Protein AF-A0A1V1PPS4-F1 (afdb_monomer_lite)

Secondary structure (DSSP, 8-state):
--TTEEEEEEEEE-TTS-EEEEEEEEEEEETTEEEEE-TTBSS-EEEEEETTEEEEEEEEEEEPTTSSEEEEEEEEEEEEEETTEEEEEEEEEETTEEEEEEEEEE--

Sequence (108 aa):
MEGDVFVLVEDFEYDDGERDRKTWRLRRVSEGRYSGTREDVVGEAVAFQDGPALRLEYDVRLPGEDGRPGRKVRFRDVLVRTGDGILNRANVGLFGLRVARVELTISP

Radius of gyration: 14.48 Å; chains: 1; bounding box: 39×33×42 Å

Foldseek 3Di:
DPPQWDKDWDWDADPVRDIDIKIWIWGDPDVQWTWIDIPFFDDIWIWGDDDQWIWIKTWGFDQDPVRPRHFIKIWIWIWHQDPFAIWIKIFIDGPNHTDDIDIDGDGD

Structure (mmCIF, N/CA/C/O backbone):
data_AF-A0A1V1PPS4-F1
#
_entry.id   AF-A0A1V1PPS4-F1
#
loop_
_atom_site.group_PDB
_atom_site.id
_atom_site.type_symbol
_atom_site.label_atom_id
_atom_site.label_alt_id
_atom_site.label_comp_id
_atom_site.label_asym_id
_atom_site.label_entity_id
_atom_site.label_seq_id
_atom_site.pdbx_PDB_ins_code
_atom_site.Cartn_x
_atom_site.Cartn_y
_atom_site.Cartn_z
_atom_site.occupancy
_atom_site.B_iso_or_equiv
_atom_site.auth_seq_id
_atom_site.auth_comp_id
_atom_site.auth_asym_id
_atom_site.auth_atom_id
_atom_site.pdbx_PDB_model_num
ATOM 1 N N . MET A 1 1 ? -12.428 19.425 7.166 1.00 42.69 1 MET A N 1
ATOM 2 C CA . MET A 1 1 ? -12.926 18.113 6.712 1.00 42.69 1 MET A CA 1
ATOM 3 C C . MET A 1 1 ? -13.943 18.388 5.621 1.00 42.69 1 MET A C 1
ATOM 5 O O . MET A 1 1 ? -15.037 18.828 5.944 1.00 42.69 1 MET A O 1
ATOM 9 N N . GLU A 1 2 ? -13.575 18.241 4.349 1.00 44.28 2 GLU A N 1
ATOM 10 C CA . GLU A 1 2 ? -14.593 18.080 3.303 1.00 44.28 2 GLU A CA 1
ATOM 11 C C . GLU A 1 2 ? -15.142 16.654 3.439 1.00 44.28 2 GLU A C 1
ATOM 13 O O . GLU A 1 2 ? -14.369 15.712 3.610 1.00 44.28 2 GLU A O 1
ATOM 18 N N . GLY A 1 3 ? -16.469 16.531 3.521 1.00 51.53 3 GLY A N 1
ATOM 19 C CA . GLY A 1 3 ? -17.188 15.357 4.022 1.00 51.53 3 GLY A CA 1
ATOM 20 C C . GLY A 1 3 ? -16.719 14.010 3.462 1.00 51.53 3 GLY A C 1
ATOM 21 O O . GLY A 1 3 ? -16.405 13.882 2.285 1.00 51.53 3 GLY A O 1
ATOM 22 N N . ASP A 1 4 ? -16.681 13.005 4.338 1.00 71.75 4 ASP A N 1
ATOM 23 C CA . ASP A 1 4 ? -16.448 11.579 4.057 1.00 71.75 4 ASP A CA 1
ATOM 24 C C . ASP A 1 4 ? -15.155 11.177 3.326 1.00 71.75 4 ASP A C 1
ATOM 26 O O . ASP A 1 4 ? -14.968 9.986 3.054 1.00 71.75 4 ASP A O 1
ATOM 30 N N . VAL A 1 5 ? -14.244 12.119 3.052 1.00 72.88 5 VAL A N 1
ATOM 31 C CA . VAL A 1 5 ? -12.949 11.857 2.412 1.00 72.88 5 VAL A CA 1
ATOM 32 C C . VAL A 1 5 ? -11.818 11.911 3.441 1.00 72.88 5 VAL A C 1
ATOM 34 O O . VAL A 1 5 ? -11.519 12.949 4.029 1.00 72.88 5 VAL A O 1
ATOM 37 N N . PHE A 1 6 ? -11.162 10.772 3.641 1.00 79.00 6 PHE A N 1
ATOM 38 C CA . PHE A 1 6 ? -9.916 10.635 4.383 1.00 79.00 6 PHE A CA 1
ATOM 39 C C . PHE A 1 6 ? -8.731 10.818 3.432 1.00 79.00 6 PHE A C 1
ATOM 41 O O . PHE A 1 6 ? -8.664 10.168 2.389 1.00 79.00 6 PHE A O 1
ATOM 48 N N . VAL A 1 7 ? -7.796 11.695 3.793 1.00 79.94 7 VAL A N 1
ATOM 49 C CA . VAL A 1 7 ? -6.578 11.942 3.015 1.00 79.94 7 VAL A CA 1
ATOM 50 C C . VAL A 1 7 ? -5.387 11.375 3.775 1.00 79.94 7 VAL A C 1
ATOM 52 O O . VAL A 1 7 ? -5.180 11.730 4.933 1.00 79.94 7 VAL A O 1
ATOM 55 N N . LEU A 1 8 ? -4.614 10.511 3.119 1.00 81.50 8 LEU A N 1
ATOM 56 C CA . LEU A 1 8 ? -3.350 9.982 3.627 1.00 81.50 8 LEU A CA 1
ATOM 57 C C . LEU A 1 8 ? -2.239 10.383 2.661 1.00 81.50 8 LEU A C 1
ATOM 59 O O . LEU A 1 8 ? -2.300 10.069 1.475 1.00 81.50 8 LEU A O 1
ATOM 63 N N . VAL A 1 9 ? -1.246 11.093 3.184 1.00 80.31 9 VAL A N 1
ATOM 64 C CA . VAL A 1 9 ? -0.037 11.459 2.449 1.00 80.31 9 VAL A CA 1
ATOM 65 C C . VAL A 1 9 ? 1.058 10.492 2.870 1.00 80.31 9 VAL A C 1
ATOM 67 O O . VAL A 1 9 ? 1.309 10.328 4.061 1.00 80.31 9 VAL A O 1
ATOM 70 N N . GLU A 1 10 ? 1.669 9.840 1.891 1.00 78.12 10 GLU A N 1
ATOM 71 C CA . GLU A 1 10 ? 2.771 8.904 2.071 1.00 78.12 10 GLU A CA 1
ATOM 72 C C . GLU A 1 10 ? 4.017 9.514 1.427 1.00 78.12 10 GLU A C 1
ATOM 74 O O . GLU A 1 10 ? 4.049 9.729 0.214 1.00 78.12 10 GLU A O 1
ATOM 79 N N . ASP A 1 11 ? 5.020 9.819 2.247 1.00 77.12 11 ASP A N 1
ATOM 80 C CA . ASP A 1 11 ? 6.351 10.225 1.803 1.00 77.12 11 ASP A CA 1
ATOM 81 C C . ASP A 1 11 ? 7.245 8.977 1.742 1.00 77.12 11 ASP A C 1
ATOM 83 O O . ASP A 1 11 ? 7.494 8.328 2.757 1.00 77.12 11 ASP A O 1
ATOM 87 N N . PHE A 1 12 ? 7.697 8.627 0.541 1.00 74.50 12 PHE A N 1
ATOM 88 C CA . PHE A 1 12 ? 8.587 7.505 0.269 1.00 74.50 12 PHE A CA 1
ATOM 89 C C . PHE A 1 12 ? 10.019 8.010 0.115 1.00 74.50 12 PHE A C 1
ATOM 91 O O . PHE A 1 12 ? 10.272 8.961 -0.624 1.00 74.50 12 PHE A O 1
ATOM 98 N N . GLU A 1 13 ? 10.951 7.332 0.776 1.00 73.75 13 GLU A N 1
ATOM 99 C CA . GLU A 1 13 ? 12.386 7.447 0.534 1.00 73.75 13 GLU A CA 1
ATOM 100 C C . GLU A 1 13 ? 12.895 6.053 0.158 1.00 73.75 13 GLU A C 1
ATOM 102 O O . GLU A 1 13 ? 12.672 5.089 0.894 1.00 73.75 13 GLU A O 1
ATOM 107 N N . TYR A 1 14 ? 13.498 5.940 -1.021 1.00 68.81 14 TYR A N 1
ATOM 108 C CA . TYR A 1 14 ? 14.044 4.692 -1.548 1.00 68.81 14 TYR A CA 1
ATOM 109 C C . TYR A 1 14 ? 15.543 4.584 -1.230 1.00 68.81 14 TYR A C 1
ATOM 111 O O . TYR A 1 14 ? 16.218 5.588 -0.992 1.00 68.81 14 TYR A O 1
ATOM 119 N N . ASP A 1 15 ? 16.085 3.363 -1.253 1.00 63.16 15 ASP A N 1
ATOM 120 C CA . ASP A 1 15 ? 17.495 3.092 -0.918 1.00 63.16 15 ASP A CA 1
ATOM 121 C C . ASP A 1 15 ? 18.502 3.786 -1.860 1.00 63.16 15 ASP A C 1
ATOM 123 O O . ASP A 1 15 ? 19.670 3.960 -1.512 1.00 63.16 15 ASP A O 1
ATOM 127 N N . ASP A 1 16 ? 18.069 4.187 -3.057 1.00 70.81 16 ASP A N 1
ATOM 128 C CA . ASP A 1 16 ? 18.856 4.939 -4.041 1.00 70.81 16 ASP A CA 1
ATOM 129 C C . ASP A 1 16 ? 18.762 6.469 -3.868 1.00 70.81 16 ASP A C 1
ATOM 131 O O . ASP A 1 16 ? 19.372 7.224 -4.629 1.00 70.81 16 ASP A O 1
ATOM 135 N N . GLY A 1 17 ? 18.040 6.934 -2.843 1.00 74.44 17 GLY A N 1
ATOM 136 C CA . GLY A 1 17 ? 17.818 8.346 -2.549 1.00 74.44 17 GLY A CA 1
ATOM 137 C C . GLY A 1 17 ? 16.684 8.983 -3.352 1.00 74.44 17 GLY A C 1
ATOM 138 O O . GLY A 1 17 ? 16.449 10.187 -3.196 1.00 74.44 17 GLY A O 1
ATOM 139 N N . GLU A 1 18 ? 15.969 8.220 -4.188 1.00 73.50 18 GLU A N 1
ATOM 140 C CA . GLU A 1 18 ? 14.732 8.696 -4.798 1.00 73.50 18 GLU A CA 1
ATOM 141 C C . GLU A 1 18 ? 13.708 9.014 -3.698 1.00 73.50 18 GLU A C 1
ATOM 143 O O . GLU A 1 18 ? 13.594 8.324 -2.681 1.00 73.50 18 GLU A O 1
ATOM 148 N N . ARG A 1 19 ? 12.962 10.103 -3.895 1.00 80.69 19 ARG A N 1
ATOM 149 C CA . ARG A 1 19 ? 11.869 10.503 -3.014 1.00 80.69 19 ARG A CA 1
ATOM 150 C C . ARG A 1 19 ? 10.602 10.629 -3.821 1.00 80.69 19 ARG A C 1
ATOM 152 O O . ARG A 1 19 ? 10.590 11.285 -4.860 1.00 80.69 19 ARG A O 1
ATOM 159 N N . ASP A 1 20 ? 9.534 10.057 -3.304 1.00 79.44 20 ASP A N 1
ATOM 160 C CA . ASP A 1 20 ? 8.227 10.093 -3.940 1.00 79.44 20 ASP A CA 1
ATOM 161 C C . ASP A 1 20 ? 7.176 10.457 -2.897 1.00 79.44 20 ASP A C 1
ATOM 163 O O . ASP A 1 20 ? 7.322 10.171 -1.712 1.00 79.44 20 ASP A O 1
ATOM 167 N N . ARG A 1 21 ? 6.117 11.131 -3.327 1.00 83.25 21 ARG A N 1
ATOM 168 C CA . ARG A 1 21 ? 5.002 11.499 -2.460 1.00 83.25 21 ARG A CA 1
ATOM 169 C C . ARG A 1 21 ? 3.728 11.020 -3.116 1.00 83.25 21 ARG A C 1
ATOM 171 O O . ARG A 1 21 ? 3.389 11.465 -4.212 1.00 83.25 21 ARG A O 1
ATOM 178 N N . LYS A 1 22 ? 2.997 10.150 -2.427 1.00 86.31 22 LYS A N 1
ATOM 179 C CA . LYS A 1 22 ? 1.690 9.676 -2.879 1.00 86.31 22 LYS A CA 1
ATOM 180 C C . LYS A 1 22 ? 0.589 10.194 -1.975 1.00 86.31 22 LYS A C 1
ATOM 182 O O . LYS A 1 22 ? 0.749 10.255 -0.759 1.00 86.31 22 LYS A O 1
ATOM 187 N N . THR A 1 23 ? -0.548 10.543 -2.570 1.00 87.62 23 THR A N 1
ATOM 188 C CA . THR A 1 23 ? -1.700 11.053 -1.826 1.00 87.62 23 THR A CA 1
ATOM 189 C C . THR A 1 23 ? -2.908 10.162 -2.048 1.00 87.62 23 THR A C 1
ATOM 191 O O . THR A 1 23 ? -3.608 10.254 -3.059 1.00 87.62 23 THR A O 1
ATOM 194 N N . TRP A 1 24 ? -3.215 9.342 -1.051 1.00 89.44 24 TRP A N 1
ATOM 195 C CA . TRP A 1 24 ? -4.482 8.635 -0.984 1.00 89.44 24 TRP A CA 1
ATOM 196 C C . TRP A 1 24 ? -5.617 9.593 -0.649 1.00 89.44 24 TRP A C 1
ATOM 198 O O . TRP A 1 24 ? -5.561 10.332 0.333 1.00 89.44 24 TRP A O 1
ATOM 208 N N . ARG A 1 25 ? -6.695 9.517 -1.427 1.00 90.31 25 ARG A N 1
ATOM 209 C CA . ARG A 1 25 ? -8.003 10.087 -1.081 1.00 90.31 25 ARG A CA 1
ATOM 210 C C . ARG A 1 25 ? -9.004 8.947 -0.985 1.00 90.31 25 ARG A C 1
ATOM 212 O O . ARG A 1 25 ? -9.364 8.377 -2.008 1.00 90.31 25 ARG A O 1
ATOM 219 N N . LEU A 1 26 ? -9.414 8.595 0.230 1.00 89.62 26 LEU A N 1
ATOM 220 C CA . LEU A 1 26 ? -10.348 7.509 0.522 1.00 89.62 26 LEU A CA 1
ATOM 221 C C . LEU A 1 26 ? -11.717 8.081 0.888 1.00 89.62 26 LEU A C 1
ATOM 223 O O . LEU A 1 26 ? -11.869 8.718 1.924 1.00 89.62 26 LEU A O 1
ATOM 227 N N . ARG A 1 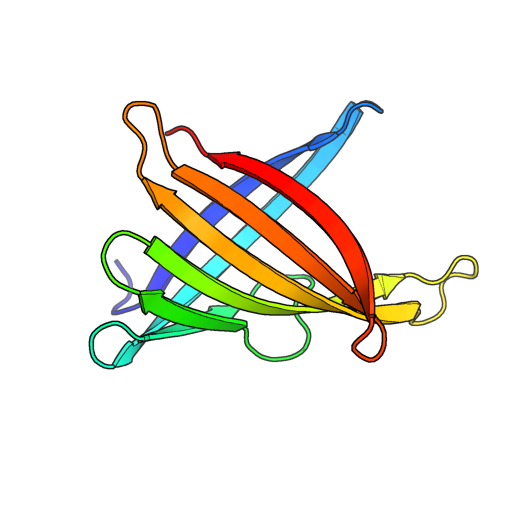27 ? -12.733 7.820 0.073 1.00 91.69 27 ARG A N 1
ATOM 228 C CA . ARG A 1 27 ? -14.127 8.174 0.338 1.00 91.69 27 ARG A CA 1
ATOM 229 C C . ARG A 1 27 ? -14.861 6.996 0.963 1.00 91.69 27 ARG A C 1
ATOM 231 O O . ARG A 1 27 ? -14.851 5.900 0.404 1.00 91.69 27 ARG A O 1
ATOM 238 N N . ARG A 1 28 ? -15.554 7.207 2.082 1.00 90.44 28 ARG A N 1
ATOM 239 C CA . ARG A 1 28 ? -16.444 6.182 2.653 1.00 90.44 28 ARG A CA 1
ATOM 240 C C . ARG A 1 28 ? -17.594 5.886 1.681 1.00 90.44 28 ARG A C 1
ATOM 242 O O . ARG A 1 28 ? -18.284 6.799 1.241 1.00 90.44 28 ARG A O 1
ATOM 249 N N . VAL A 1 29 ? -17.806 4.609 1.358 1.00 91.75 29 VAL A N 1
ATOM 250 C CA . VAL A 1 29 ? -18.936 4.158 0.515 1.00 91.75 29 VAL A CA 1
ATOM 251 C C . VAL A 1 29 ? -20.016 3.445 1.326 1.00 91.75 29 VAL A C 1
ATOM 253 O O . VAL A 1 29 ? -21.188 3.508 0.975 1.00 91.75 29 VAL A O 1
ATOM 256 N N . SER A 1 30 ? -19.637 2.796 2.428 1.00 91.50 30 SER A N 1
ATOM 257 C CA . SER A 1 30 ? -20.550 2.230 3.424 1.00 91.50 30 SER A CA 1
ATOM 258 C C . SER A 1 30 ? -19.814 2.029 4.752 1.00 91.50 30 SER A C 1
ATOM 260 O O . SER A 1 30 ? -18.623 2.339 4.872 1.00 91.50 30 SER A O 1
ATOM 262 N N . GLU A 1 31 ? -20.492 1.486 5.764 1.00 89.31 31 GLU A N 1
ATOM 263 C CA . GLU A 1 31 ? -19.824 1.065 6.997 1.00 89.31 31 GLU A CA 1
ATOM 264 C C . GLU A 1 31 ? -18.667 0.106 6.672 1.00 89.31 31 GLU A C 1
ATOM 266 O O . GLU A 1 31 ? -18.818 -0.823 5.874 1.00 89.31 31 GLU A O 1
ATOM 271 N N . GLY A 1 32 ? -17.481 0.411 7.204 1.00 87.88 32 GLY A N 1
ATOM 272 C CA . GLY A 1 32 ? -16.266 -0.370 6.982 1.00 87.88 32 GLY A CA 1
ATOM 273 C C . GLY A 1 32 ? -15.747 -0.438 5.539 1.00 87.88 32 GLY A C 1
ATOM 274 O O . GLY A 1 32 ? -14.787 -1.167 5.323 1.00 87.88 32 GLY A O 1
ATOM 275 N N . ARG A 1 33 ? -16.316 0.277 4.554 1.00 92.81 33 ARG A N 1
ATOM 276 C CA . ARG A 1 33 ? -15.866 0.242 3.147 1.00 92.81 33 ARG A CA 1
ATOM 277 C C . ARG A 1 33 ? -15.578 1.626 2.590 1.00 92.81 33 ARG A C 1
ATOM 279 O O . ARG A 1 33 ? -16.327 2.578 2.825 1.00 92.81 33 ARG A O 1
ATOM 286 N N . TYR A 1 34 ? -14.535 1.705 1.775 1.00 92.69 34 TYR A N 1
ATOM 287 C CA . TYR A 1 34 ? -14.050 2.938 1.175 1.00 92.69 34 TYR A CA 1
ATOM 288 C C . TYR A 1 34 ? -13.665 2.700 -0.289 1.00 92.69 34 TYR A C 1
ATOM 290 O O . TYR A 1 34 ? -13.210 1.616 -0.650 1.00 92.69 34 TYR A O 1
ATOM 298 N N . SER A 1 35 ? -13.846 3.722 -1.117 1.00 94.31 35 SER A N 1
ATOM 299 C CA . SER A 1 35 ? -13.251 3.818 -2.451 1.00 94.31 35 SER A CA 1
ATOM 300 C C . SER A 1 35 ? -12.091 4.808 -2.390 1.00 94.31 35 SER A C 1
ATOM 302 O O . SER A 1 35 ? -12.188 5.814 -1.689 1.00 94.31 35 SER A O 1
ATOM 304 N N . GLY A 1 36 ? -10.985 4.510 -3.063 1.00 92.38 36 GLY A N 1
ATOM 305 C CA . GLY A 1 36 ? -9.753 5.281 -2.986 1.00 92.38 36 GLY A CA 1
ATOM 306 C C . GLY A 1 36 ? -9.211 5.711 -4.339 1.00 92.38 36 GLY A C 1
ATOM 307 O O . GLY A 1 36 ? -9.271 4.959 -5.304 1.00 92.38 36 GLY A O 1
ATOM 308 N N . THR A 1 37 ? -8.595 6.884 -4.396 1.00 92.69 37 THR A N 1
ATOM 309 C CA . THR A 1 37 ? -7.801 7.320 -5.553 1.00 92.69 37 THR A CA 1
ATOM 310 C C . THR A 1 37 ? -6.391 7.692 -5.120 1.00 92.69 37 THR A C 1
ATOM 312 O O . THR A 1 37 ? -6.219 8.262 -4.038 1.00 92.69 37 THR A O 1
ATOM 315 N N . ARG A 1 38 ? -5.418 7.420 -5.991 1.00 91.81 38 ARG A N 1
ATOM 316 C CA . ARG A 1 38 ? -4.009 7.820 -5.891 1.00 91.81 38 ARG A CA 1
ATOM 317 C C . ARG A 1 38 ? -3.474 8.057 -7.303 1.00 91.81 38 ARG A C 1
ATOM 319 O O . ARG A 1 38 ? -4.074 7.588 -8.268 1.00 91.81 38 ARG A O 1
ATOM 326 N N . GLU A 1 39 ? -2.381 8.792 -7.429 1.00 87.06 39 GLU A N 1
ATOM 327 C CA . GLU A 1 39 ? -1.848 9.310 -8.695 1.00 87.06 39 GLU A CA 1
ATOM 328 C C . GLU A 1 39 ? -1.511 8.219 -9.730 1.00 87.06 39 GLU A C 1
ATOM 330 O O . GLU A 1 39 ? -1.583 8.452 -10.934 1.00 87.06 39 GLU A O 1
ATOM 335 N N . ASP A 1 40 ? -1.159 7.024 -9.265 1.00 86.88 40 ASP A N 1
ATOM 336 C CA . ASP A 1 40 ? -0.698 5.876 -10.051 1.00 86.88 40 ASP A CA 1
ATOM 337 C C . ASP A 1 40 ? -1.729 4.731 -10.137 1.00 86.88 40 ASP A C 1
ATOM 339 O O . ASP A 1 40 ? -1.486 3.709 -10.793 1.00 86.88 40 ASP A O 1
ATOM 343 N N . VAL A 1 41 ? -2.891 4.894 -9.495 1.00 91.56 41 VAL A N 1
ATOM 344 C CA . VAL A 1 41 ? -3.956 3.887 -9.461 1.00 91.56 41 VAL A CA 1
ATOM 345 C C . VAL A 1 41 ? -4.774 3.934 -10.748 1.00 91.56 41 VAL A C 1
ATOM 347 O O . VAL A 1 41 ? -5.279 4.969 -11.180 1.00 91.56 41 VAL A O 1
ATOM 350 N N . VAL A 1 42 ? -4.955 2.768 -11.360 1.00 91.75 42 VAL A N 1
ATOM 351 C CA . VAL A 1 42 ? -5.834 2.573 -12.509 1.00 91.75 42 VAL A CA 1
ATOM 352 C C . VAL A 1 42 ? -7.262 2.360 -12.009 1.00 91.75 42 VAL A C 1
ATOM 354 O O . VAL A 1 42 ? -7.617 1.264 -11.578 1.00 91.75 42 VAL A O 1
ATOM 357 N N . GLY A 1 43 ? -8.095 3.395 -12.125 1.00 93.06 43 GLY A N 1
ATOM 358 C CA . GLY A 1 43 ? -9.482 3.370 -11.659 1.00 93.06 43 GLY A CA 1
ATOM 359 C C . GLY A 1 43 ? -9.581 3.767 -10.188 1.00 93.06 43 GLY A C 1
ATOM 360 O O . GLY A 1 43 ? -9.024 4.786 -9.793 1.00 93.06 43 GLY A O 1
ATOM 361 N N . GLU A 1 44 ? -10.288 2.969 -9.392 1.00 94.25 44 GLU A N 1
ATOM 362 C CA . GLU A 1 44 ? -10.443 3.191 -7.953 1.00 94.25 44 GLU A CA 1
ATOM 363 C C . GLU A 1 44 ? -9.889 2.002 -7.164 1.00 94.25 44 GLU A C 1
ATOM 365 O O . GLU A 1 44 ? -10.071 0.839 -7.534 1.00 94.25 44 GLU A O 1
ATOM 370 N N . ALA A 1 45 ? -9.232 2.303 -6.051 1.00 95.56 45 ALA A N 1
ATOM 371 C CA . ALA A 1 45 ? -8.904 1.336 -5.026 1.00 95.56 45 ALA A CA 1
ATOM 372 C C . ALA A 1 45 ? -10.149 0.991 -4.210 1.00 95.56 45 ALA A C 1
ATOM 374 O O . ALA A 1 45 ? -11.000 1.842 -3.952 1.00 95.56 45 ALA A O 1
ATOM 375 N N . VAL A 1 46 ? -10.222 -0.244 -3.733 1.00 95.38 46 VAL A N 1
ATOM 376 C CA . VAL A 1 46 ? -11.252 -0.678 -2.791 1.00 95.38 46 VAL A CA 1
ATOM 377 C C . VAL A 1 46 ? -10.585 -0.931 -1.455 1.00 95.38 46 VAL A C 1
ATOM 379 O O . VAL A 1 46 ? -9.650 -1.726 -1.372 1.00 95.38 46 VAL A O 1
ATOM 382 N N . ALA A 1 47 ? -11.081 -0.282 -0.405 1.00 93.94 47 ALA A N 1
ATOM 383 C CA . ALA A 1 47 ? -10.654 -0.549 0.956 1.00 93.94 47 ALA A CA 1
ATOM 384 C C . ALA A 1 47 ? -11.807 -1.099 1.790 1.00 93.94 47 ALA A C 1
ATOM 386 O O . ALA A 1 47 ? -12.944 -0.629 1.689 1.00 93.94 47 ALA A O 1
ATOM 387 N N . PHE A 1 48 ? -11.523 -2.074 2.642 1.00 93.88 48 PHE A N 1
ATOM 388 C CA . PHE A 1 48 ? -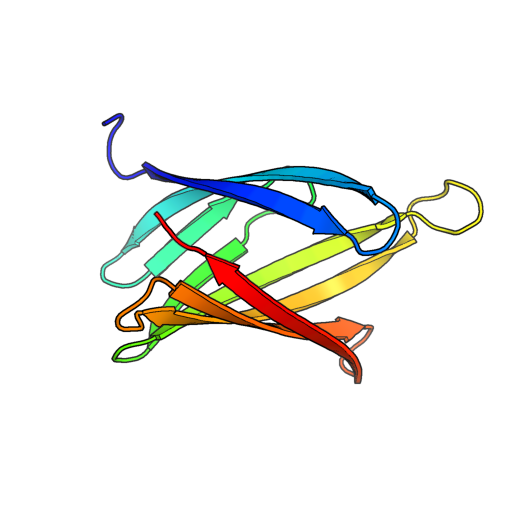12.513 -2.612 3.562 1.00 93.88 48 PHE A CA 1
ATOM 389 C C . PHE A 1 48 ? -11.888 -3.052 4.880 1.00 93.88 48 PHE A C 1
ATOM 391 O O . PHE A 1 48 ? -10.754 -3.528 4.934 1.00 93.88 48 PHE A O 1
ATOM 398 N N . GLN A 1 49 ? -12.637 -2.858 5.956 1.00 93.00 49 GLN A N 1
ATOM 399 C CA . GLN A 1 49 ? -12.231 -3.245 7.294 1.00 93.00 49 GLN A CA 1
ATOM 400 C C . GLN A 1 49 ? -12.372 -4.761 7.466 1.00 93.00 49 GLN A C 1
ATOM 402 O O . GLN A 1 49 ? -13.418 -5.335 7.167 1.00 93.00 49 GLN A O 1
ATOM 407 N N . ASP A 1 50 ? -11.309 -5.393 7.956 1.00 92.94 50 ASP A N 1
ATOM 408 C CA . ASP A 1 50 ? -11.227 -6.815 8.286 1.00 92.94 50 ASP A CA 1
ATOM 409 C C . ASP A 1 50 ? -10.694 -6.943 9.721 1.00 92.94 50 ASP A C 1
ATOM 411 O O . ASP A 1 50 ? -9.486 -6.999 9.971 1.00 92.94 50 ASP A O 1
ATOM 415 N N . GLY A 1 51 ? -11.613 -6.867 10.687 1.00 92.50 51 GLY A N 1
ATOM 416 C CA . GLY A 1 51 ? -11.287 -6.816 12.112 1.00 92.50 51 GLY A CA 1
ATOM 417 C C . GLY A 1 51 ? -10.386 -5.616 12.460 1.00 92.50 51 GLY A C 1
ATOM 418 O O . GLY A 1 51 ? -10.785 -4.471 12.218 1.00 92.50 51 GLY A O 1
ATOM 419 N N . PRO A 1 52 ? -9.189 -5.839 13.041 1.00 90.06 52 PRO A N 1
ATOM 420 C CA . PRO A 1 52 ? -8.249 -4.766 13.374 1.00 90.06 52 PRO A CA 1
ATOM 421 C C . PRO A 1 52 ? -7.455 -4.251 12.162 1.00 90.06 52 PRO A C 1
ATOM 423 O O . PRO A 1 52 ? -6.697 -3.291 12.300 1.00 90.06 52 PRO A O 1
ATOM 426 N N . ALA A 1 53 ? -7.585 -4.896 10.999 1.00 93.25 53 ALA A N 1
ATOM 427 C CA . ALA A 1 53 ? -6.867 -4.534 9.790 1.00 93.25 53 ALA A CA 1
ATOM 428 C C . ALA A 1 53 ? -7.759 -3.766 8.807 1.00 93.25 53 ALA A C 1
ATOM 430 O O . ALA A 1 53 ? -8.973 -3.968 8.735 1.00 93.25 53 ALA A O 1
ATOM 431 N N . LEU A 1 54 ? -7.134 -2.921 7.994 1.00 92.06 54 LEU A N 1
ATOM 432 C CA . LEU A 1 54 ? -7.729 -2.384 6.776 1.00 92.06 54 LEU A CA 1
ATOM 433 C C . LEU A 1 54 ? -7.089 -3.101 5.588 1.00 92.06 54 LEU A C 1
ATOM 435 O O . LEU A 1 54 ? -5.866 -3.109 5.450 1.00 92.06 54 LEU A O 1
ATOM 439 N N . ARG A 1 55 ? -7.909 -3.704 4.730 1.00 95.19 55 ARG A N 1
ATOM 440 C CA . ARG A 1 55 ? -7.453 -4.255 3.454 1.00 95.19 55 ARG A CA 1
ATOM 441 C C . ARG A 1 55 ? -7.638 -3.228 2.362 1.00 95.19 55 ARG A C 1
ATOM 443 O O . ARG A 1 55 ? -8.683 -2.584 2.322 1.00 95.19 55 ARG A O 1
ATOM 450 N N . LEU A 1 56 ? -6.650 -3.108 1.487 1.00 93.94 56 LEU A N 1
ATOM 451 C CA . LEU A 1 56 ? -6.674 -2.193 0.353 1.00 93.94 56 LEU A CA 1
ATOM 452 C C . LEU A 1 56 ? -6.276 -2.954 -0.914 1.00 93.94 56 LEU A C 1
ATOM 454 O O . LEU A 1 56 ? -5.243 -3.617 -0.946 1.00 93.94 56 LEU A O 1
ATOM 458 N N . GLU A 1 57 ? -7.105 -2.883 -1.950 1.00 95.56 57 GLU A N 1
ATOM 459 C CA . GLU A 1 57 ? -6.847 -3.509 -3.247 1.00 95.56 57 GLU A CA 1
ATOM 460 C C . GLU A 1 57 ? -6.904 -2.471 -4.361 1.00 95.56 57 GLU A C 1
ATOM 462 O O . GLU A 1 57 ? -7.866 -1.709 -4.460 1.00 95.56 57 GLU A O 1
ATOM 467 N N . TYR A 1 58 ? -5.879 -2.448 -5.208 1.00 95.31 58 TYR A N 1
ATOM 468 C CA . TYR A 1 58 ? -5.771 -1.499 -6.312 1.00 95.31 58 TYR A CA 1
ATOM 469 C C . TYR A 1 58 ? -4.880 -2.039 -7.424 1.00 95.31 58 TYR A C 1
ATOM 471 O O . TYR A 1 58 ? -4.037 -2.912 -7.209 1.00 95.31 58 TYR A O 1
ATOM 479 N N . ASP A 1 59 ? -5.078 -1.517 -8.629 1.00 94.44 59 ASP A N 1
ATOM 480 C CA . ASP A 1 59 ? -4.235 -1.820 -9.776 1.00 94.44 59 ASP A CA 1
ATOM 481 C C . ASP A 1 59 ? -3.338 -0.608 -10.079 1.00 94.44 59 ASP A C 1
ATOM 483 O O . ASP A 1 59 ? -3.833 0.510 -10.174 1.00 94.44 59 ASP A O 1
ATOM 487 N N . VAL A 1 60 ? -2.039 -0.829 -10.283 1.00 90.62 60 VAL A N 1
ATOM 488 C CA . VAL A 1 60 ? -1.071 0.189 -10.731 1.00 90.62 60 VAL A CA 1
ATOM 489 C C . VAL A 1 60 ? -0.573 -0.194 -12.116 1.00 90.62 60 VAL A C 1
ATOM 491 O O . VAL A 1 60 ? -0.357 -1.376 -12.403 1.00 90.62 60 VAL A O 1
ATOM 494 N N . ARG A 1 61 ? -0.383 0.788 -12.999 1.00 86.94 61 ARG A N 1
ATOM 495 C CA . ARG A 1 61 ? 0.308 0.561 -14.273 1.00 86.94 61 ARG A CA 1
ATOM 496 C C . ARG A 1 61 ? 1.760 0.992 -14.131 1.00 86.94 61 ARG A C 1
ATOM 498 O O . ARG A 1 61 ? 2.044 2.183 -14.095 1.00 86.94 61 ARG A O 1
ATOM 505 N N . LEU A 1 62 ? 2.661 0.016 -14.069 1.00 80.50 62 LEU A N 1
ATOM 506 C CA . LEU A 1 62 ? 4.093 0.299 -14.041 1.00 80.50 62 LEU A CA 1
ATOM 507 C C . LEU A 1 62 ? 4.543 0.811 -15.417 1.00 80.50 62 LEU A C 1
ATOM 509 O O . LEU A 1 62 ? 4.022 0.321 -16.426 1.00 80.50 62 LEU A O 1
ATOM 513 N N . PRO A 1 63 ? 5.477 1.770 -15.494 1.00 74.06 63 PRO A N 1
ATOM 514 C CA . PRO A 1 63 ? 6.089 2.160 -16.760 1.00 74.06 63 PRO A CA 1
ATOM 515 C C . PRO A 1 63 ? 6.877 0.982 -17.360 1.00 74.06 63 PRO A C 1
ATOM 517 O O . PRO A 1 63 ? 7.460 0.177 -16.634 1.00 74.06 63 PRO A O 1
ATOM 520 N N . GLY A 1 64 ? 6.844 0.834 -18.688 1.00 75.06 64 GLY A N 1
ATOM 521 C CA . GLY A 1 64 ? 7.714 -0.103 -19.405 1.00 75.06 64 GLY A CA 1
ATOM 522 C C . GLY A 1 64 ? 9.136 0.445 -19.551 1.00 75.06 64 GLY A C 1
ATOM 523 O O . GLY A 1 64 ? 9.338 1.657 -19.492 1.00 75.06 64 GLY A O 1
ATOM 524 N N . GLU A 1 65 ? 10.110 -0.439 -19.787 1.00 70.75 65 GLU A N 1
ATOM 525 C CA . GLU A 1 65 ? 11.536 -0.090 -19.968 1.00 70.75 65 GLU A CA 1
ATOM 526 C C . GLU A 1 65 ? 11.784 0.884 -21.138 1.00 70.75 65 GLU A C 1
ATOM 528 O O . GLU A 1 65 ? 12.789 1.585 -21.172 1.00 70.75 65 GLU A O 1
ATOM 533 N N . ASP A 1 66 ? 10.851 0.958 -22.087 1.00 75.69 66 ASP A N 1
ATOM 534 C CA . ASP A 1 66 ? 10.884 1.785 -23.294 1.00 75.69 66 ASP A CA 1
ATOM 535 C C . ASP A 1 66 ? 9.948 3.011 -23.223 1.00 75.69 66 ASP A C 1
ATOM 537 O O . ASP A 1 66 ? 9.635 3.623 -24.247 1.00 75.69 66 ASP A O 1
ATOM 541 N N . GLY A 1 67 ? 9.456 3.363 -22.028 1.00 65.00 67 GLY A N 1
ATOM 542 C CA . GLY A 1 67 ? 8.534 4.487 -21.822 1.00 65.00 67 GLY A CA 1
ATOM 543 C C . GLY A 1 67 ? 7.103 4.230 -22.313 1.00 65.00 67 GLY A C 1
ATOM 544 O O . GLY A 1 67 ? 6.254 5.121 -22.248 1.00 65.00 67 GLY A O 1
ATOM 545 N N . ARG A 1 68 ? 6.797 3.016 -22.791 1.00 71.75 68 ARG A N 1
ATOM 546 C CA . ARG A 1 68 ? 5.430 2.611 -23.148 1.00 71.75 68 ARG A CA 1
ATOM 547 C C . ARG A 1 68 ? 4.610 2.293 -21.893 1.00 71.75 68 ARG A C 1
ATOM 549 O O . ARG A 1 68 ? 5.186 1.975 -20.849 1.00 71.75 68 ARG A O 1
ATOM 556 N N . PRO A 1 69 ? 3.261 2.330 -21.971 1.00 66.44 69 PRO A N 1
ATOM 557 C CA . PRO A 1 69 ? 2.414 1.876 -20.875 1.00 66.44 69 PRO A CA 1
ATOM 558 C C . PRO A 1 69 ? 2.771 0.425 -20.542 1.00 66.44 69 PRO A C 1
ATOM 560 O O . PRO A 1 69 ? 2.532 -0.478 -21.346 1.00 66.44 69 PRO A O 1
ATOM 563 N N . GLY A 1 70 ? 3.389 0.212 -19.383 1.00 75.56 70 GLY A N 1
ATOM 564 C CA . GLY A 1 70 ? 3.863 -1.102 -18.981 1.00 75.56 70 GLY A CA 1
ATOM 565 C C . GLY A 1 70 ? 2.751 -1.945 -18.367 1.00 75.56 70 GLY A C 1
ATOM 566 O O . GLY A 1 70 ? 1.553 -1.783 -18.633 1.00 75.56 70 GLY A O 1
ATOM 567 N N . ARG A 1 71 ? 3.155 -2.927 -17.565 1.00 85.56 71 ARG A N 1
ATOM 568 C CA . ARG A 1 71 ? 2.249 -3.974 -17.091 1.00 85.56 71 ARG A CA 1
ATOM 569 C C . ARG A 1 71 ? 1.358 -3.459 -15.962 1.00 85.56 71 ARG A C 1
ATOM 571 O O . ARG A 1 71 ? 1.809 -2.738 -15.074 1.00 85.56 71 ARG A O 1
ATOM 578 N N . LYS A 1 72 ? 0.089 -3.877 -15.978 1.00 89.81 72 LYS A N 1
ATOM 579 C CA . LYS A 1 72 ? -0.826 -3.663 -14.855 1.00 89.81 72 LYS A CA 1
ATOM 580 C C . LYS A 1 72 ? -0.535 -4.696 -13.772 1.00 89.81 72 LYS A C 1
ATOM 582 O O . LYS A 1 72 ? -0.656 -5.896 -14.023 1.00 89.81 72 LYS A O 1
ATOM 587 N N . VAL A 1 73 ? -0.176 -4.226 -12.588 1.00 91.31 73 VAL A N 1
ATOM 588 C CA . VAL A 1 73 ? 0.039 -5.049 -11.399 1.00 91.31 73 VAL A CA 1
ATOM 589 C C . VAL A 1 73 ? -1.055 -4.767 -10.380 1.00 91.31 73 VAL A C 1
ATOM 591 O O . VAL A 1 73 ? -1.550 -3.647 -10.294 1.00 91.31 73 VAL A O 1
ATOM 594 N N . ARG A 1 74 ? -1.442 -5.788 -9.620 1.00 93.94 74 ARG A N 1
ATOM 595 C CA . ARG A 1 74 ? -2.433 -5.682 -8.551 1.00 93.94 74 ARG A CA 1
ATOM 596 C C . ARG A 1 74 ? -1.749 -5.710 -7.200 1.00 93.94 74 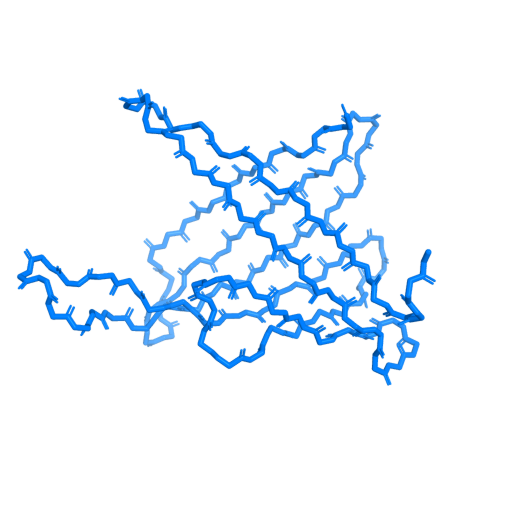ARG A C 1
ATOM 598 O O . ARG A 1 74 ? -1.056 -6.678 -6.892 1.00 93.94 74 ARG A O 1
ATOM 605 N N . PHE A 1 75 ? -2.018 -4.699 -6.396 1.00 94.31 75 PHE A N 1
ATOM 606 C CA . PHE A 1 75 ? -1.633 -4.624 -5.000 1.00 94.31 75 PHE A CA 1
ATOM 607 C C . PHE A 1 75 ? -2.768 -5.146 -4.121 1.00 94.31 75 PHE A C 1
ATOM 609 O O . PHE A 1 75 ? -3.952 -4.948 -4.410 1.00 94.31 75 PHE A O 1
ATOM 616 N N . ARG A 1 76 ? -2.388 -5.873 -3.073 1.00 95.25 76 ARG A N 1
ATOM 617 C CA . ARG A 1 76 ? -3.277 -6.313 -1.998 1.00 95.25 76 ARG A CA 1
ATOM 618 C C . ARG A 1 76 ? -2.575 -6.075 -0.685 1.00 95.25 76 ARG A C 1
ATOM 620 O O . ARG A 1 76 ? -1.670 -6.838 -0.324 1.00 95.25 76 ARG A O 1
ATOM 627 N N . ASP A 1 77 ? -3.026 -5.047 0.003 1.00 94.44 77 ASP A N 1
ATOM 628 C CA . ASP A 1 77 ? -2.365 -4.530 1.179 1.00 94.44 77 ASP A CA 1
ATOM 629 C C . ASP A 1 77 ? -3.162 -4.887 2.423 1.00 94.44 77 ASP A C 1
ATOM 631 O O . ASP A 1 77 ? -4.394 -4.965 2.413 1.00 94.44 77 ASP A O 1
ATOM 635 N N . VAL A 1 78 ? -2.433 -5.097 3.510 1.00 94.75 78 VAL A N 1
ATOM 636 C CA . VAL A 1 78 ? -2.980 -5.253 4.851 1.00 94.75 78 VAL A CA 1
ATOM 637 C C . VAL A 1 78 ? -2.324 -4.197 5.721 1.00 94.75 78 VAL A C 1
ATOM 639 O O . VAL A 1 78 ? -1.126 -4.273 5.993 1.00 94.75 78 VAL A O 1
ATOM 642 N N . LEU A 1 79 ? -3.117 -3.213 6.133 1.00 92.50 79 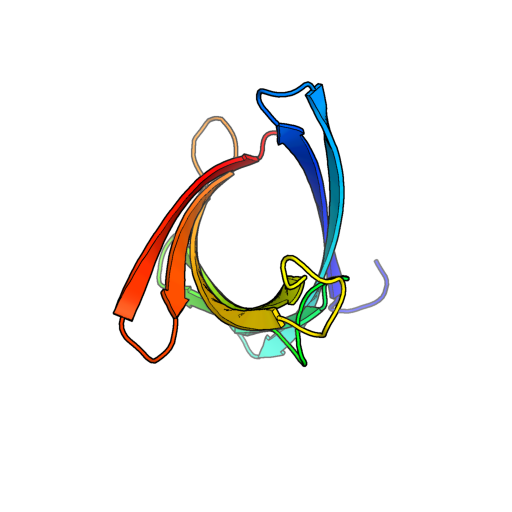LEU A N 1
ATOM 643 C CA . LEU A 1 79 ? -2.712 -2.146 7.033 1.00 92.50 79 LEU A CA 1
ATOM 644 C C . LEU A 1 79 ? -3.160 -2.499 8.447 1.00 92.50 79 LEU A C 1
ATOM 646 O O . LEU A 1 79 ? -4.337 -2.780 8.678 1.00 92.50 79 LEU A O 1
ATOM 650 N N . VAL A 1 80 ? -2.233 -2.463 9.396 1.00 92.50 80 VAL A N 1
ATOM 651 C CA . VAL A 1 80 ? -2.496 -2.740 10.811 1.00 92.50 80 VAL A CA 1
ATOM 652 C C . VAL A 1 80 ? -1.909 -1.617 11.646 1.00 92.50 80 VAL A C 1
ATOM 654 O O . VAL A 1 80 ? -0.748 -1.253 11.472 1.00 92.50 80 VAL A O 1
ATOM 657 N N . ARG A 1 81 ? -2.699 -1.075 12.575 1.00 89.50 81 ARG A N 1
ATOM 658 C CA . ARG A 1 81 ? -2.193 -0.114 13.557 1.00 89.50 81 ARG A CA 1
ATOM 659 C C . ARG A 1 81 ? -1.301 -0.834 14.568 1.00 89.50 81 ARG A C 1
ATOM 661 O O . ARG A 1 81 ? -1.713 -1.827 15.163 1.00 89.50 81 ARG A O 1
ATOM 668 N N . THR A 1 82 ? -0.098 -0.318 14.761 1.00 88.12 82 THR A N 1
ATOM 669 C CA . THR A 1 82 ? 0.866 -0.750 15.775 1.00 88.12 82 THR A CA 1
ATOM 670 C C . THR A 1 82 ? 1.004 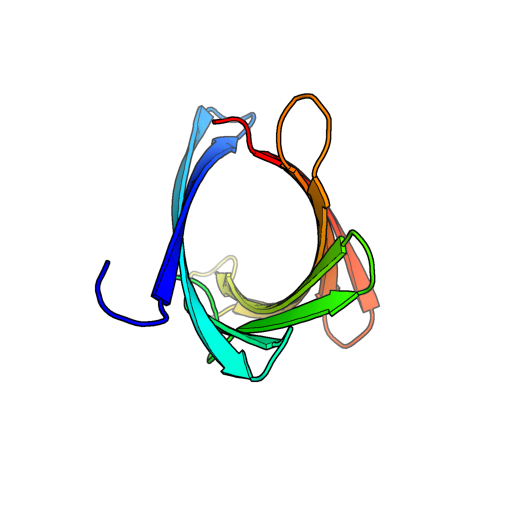0.343 16.842 1.00 88.12 82 THR A C 1
ATOM 672 O O . THR A 1 82 ? 0.389 1.406 16.729 1.00 88.12 82 THR A O 1
ATOM 675 N N . GLY A 1 83 ? 1.782 0.090 17.901 1.00 87.31 83 GLY A N 1
ATOM 676 C CA . GLY A 1 83 ? 2.084 1.116 18.910 1.00 87.31 83 GLY A CA 1
ATOM 677 C C . GLY A 1 83 ? 2.817 2.336 18.335 1.00 87.31 83 GLY A C 1
ATOM 678 O O . GLY A 1 83 ? 2.622 3.442 18.826 1.00 87.31 83 GLY A O 1
ATOM 679 N N . ASP A 1 84 ? 3.573 2.136 17.252 1.00 82.50 84 ASP A N 1
ATOM 680 C CA . ASP A 1 84 ? 4.486 3.127 16.664 1.00 82.50 84 ASP A CA 1
ATOM 681 C C . ASP A 1 84 ? 3.964 3.755 15.354 1.00 82.50 84 ASP A C 1
ATOM 683 O O . ASP A 1 84 ? 4.631 4.597 14.748 1.00 82.50 84 ASP A O 1
ATOM 687 N N . GLY A 1 85 ? 2.781 3.342 14.880 1.00 87.12 85 GLY A N 1
ATOM 688 C CA . GLY A 1 85 ? 2.218 3.832 13.620 1.00 87.12 85 GLY A CA 1
ATOM 689 C C . GLY A 1 85 ? 1.265 2.852 12.937 1.00 87.12 85 GLY A C 1
ATOM 690 O O . GLY A 1 85 ? 0.455 2.178 13.577 1.00 87.12 85 GLY A O 1
ATOM 691 N N . ILE A 1 86 ? 1.328 2.796 11.610 1.00 88.69 86 ILE A N 1
ATOM 692 C CA . ILE A 1 86 ? 0.616 1.830 10.773 1.00 88.69 86 ILE A CA 1
ATOM 693 C C . ILE A 1 86 ? 1.652 1.003 10.021 1.00 88.69 86 ILE A C 1
ATOM 695 O O . ILE A 1 86 ? 2.475 1.541 9.291 1.00 88.69 86 ILE A O 1
ATOM 699 N N . LEU A 1 87 ? 1.578 -0.314 10.163 1.00 90.25 87 LEU A N 1
ATOM 700 C CA . LEU A 1 87 ? 2.332 -1.249 9.343 1.00 90.25 87 LEU A CA 1
ATOM 701 C C . LEU A 1 87 ? 1.480 -1.652 8.138 1.00 90.25 87 LEU A C 1
ATOM 703 O O . LEU A 1 87 ? 0.414 -2.246 8.312 1.00 90.25 87 LEU A O 1
ATOM 707 N N . ASN A 1 88 ? 1.948 -1.361 6.929 1.00 90.62 88 ASN A N 1
ATOM 708 C CA . ASN A 1 88 ? 1.343 -1.806 5.679 1.00 90.62 88 ASN A CA 1
ATOM 709 C C . ASN A 1 88 ? 2.196 -2.924 5.067 1.00 90.62 88 ASN A C 1
ATOM 711 O O . ASN A 1 88 ? 3.414 -2.812 4.937 1.00 90.62 88 ASN A O 1
ATOM 715 N N . ARG A 1 89 ? 1.540 -4.029 4.701 1.00 93.00 89 ARG A N 1
ATOM 716 C CA . ARG A 1 89 ? 2.148 -5.133 3.952 1.00 93.00 89 ARG A CA 1
ATOM 717 C C . ARG A 1 89 ? 1.391 -5.362 2.660 1.00 93.00 89 ARG A C 1
ATOM 719 O O . ARG A 1 89 ? 0.236 -5.780 2.715 1.00 93.00 89 ARG A O 1
ATOM 726 N N . ALA A 1 90 ? 2.066 -5.202 1.529 1.00 91.19 90 ALA A N 1
ATOM 727 C CA . ALA A 1 90 ? 1.503 -5.403 0.205 1.00 91.19 90 ALA A CA 1
ATOM 728 C C . ALA A 1 90 ? 2.021 -6.676 -0.465 1.00 91.19 90 ALA A C 1
ATOM 730 O O . ALA A 1 90 ? 3.217 -6.989 -0.464 1.00 91.19 90 ALA A O 1
ATOM 731 N N . ASN A 1 91 ? 1.112 -7.391 -1.121 1.00 93.19 91 ASN A N 1
ATOM 732 C CA . ASN A 1 91 ? 1.452 -8.439 -2.072 1.00 93.19 91 ASN A CA 1
ATOM 733 C C . ASN A 1 91 ? 1.170 -7.937 -3.485 1.00 93.19 91 ASN A C 1
ATOM 735 O O . ASN A 1 91 ? 0.024 -7.620 -3.804 1.00 93.19 91 ASN A O 1
ATOM 739 N N . VAL A 1 92 ? 2.198 -7.921 -4.333 1.00 92.06 92 VAL A N 1
ATOM 740 C CA . VAL A 1 92 ? 2.080 -7.451 -5.716 1.00 92.06 92 VAL A CA 1
ATOM 741 C C . VAL A 1 92 ? 1.938 -8.648 -6.642 1.00 92.06 92 VAL A C 1
ATOM 743 O O . VAL A 1 92 ? 2.756 -9.574 -6.612 1.00 92.06 92 VAL A O 1
ATOM 746 N N . GLY A 1 93 ? 0.887 -8.639 -7.454 1.00 90.88 93 GLY A N 1
ATOM 747 C CA . GLY A 1 93 ? 0.583 -9.686 -8.416 1.00 90.88 93 GLY A CA 1
ATOM 748 C C . GLY A 1 93 ? 0.561 -9.186 -9.855 1.00 90.88 93 GLY A C 1
ATOM 749 O O . GLY A 1 93 ? 0.088 -8.090 -10.138 1.00 90.88 93 GLY A O 1
ATOM 750 N N . LEU A 1 94 ? 1.008 -10.029 -10.777 1.00 89.75 94 LEU A N 1
ATOM 751 C CA . LEU A 1 94 ? 0.936 -9.823 -12.217 1.00 89.75 94 LEU A CA 1
ATOM 752 C C . LEU A 1 94 ? 0.281 -11.059 -12.845 1.00 89.75 94 LEU A C 1
ATOM 754 O O . LEU A 1 94 ? 0.717 -12.178 -12.593 1.00 89.75 94 LEU A O 1
ATOM 758 N N . PHE A 1 95 ? -0.784 -10.876 -13.635 1.00 84.38 95 PHE A N 1
ATOM 759 C CA . PHE A 1 95 ? -1.543 -11.979 -14.258 1.00 84.38 95 PHE A CA 1
ATOM 760 C C . PHE A 1 95 ? -1.941 -13.111 -13.282 1.00 84.38 95 PHE A C 1
ATOM 762 O O . PHE A 1 95 ? -1.944 -14.284 -13.636 1.00 84.38 95 PHE A O 1
ATOM 769 N N . GLY A 1 96 ? -2.266 -12.765 -12.031 1.00 76.44 96 GLY A N 1
ATOM 770 C CA . GLY A 1 96 ? -2.650 -13.728 -10.989 1.00 76.44 96 GLY A CA 1
ATOM 771 C C . GLY A 1 96 ? -1.482 -14.392 -10.248 1.00 76.44 96 GLY A C 1
ATOM 772 O O . GLY A 1 96 ? -1.709 -14.995 -9.202 1.00 76.44 96 GLY A O 1
ATOM 773 N N . LEU A 1 97 ? -0.242 -14.228 -10.715 1.00 82.56 97 LEU A N 1
ATOM 774 C CA . LEU A 1 97 ? 0.962 -14.717 -10.043 1.00 82.56 97 LEU A CA 1
ATOM 775 C C . LEU A 1 97 ? 1.536 -13.642 -9.124 1.00 82.56 97 LEU A C 1
ATOM 777 O O . LEU A 1 97 ? 1.594 -12.469 -9.490 1.00 82.56 97 LEU A O 1
ATOM 781 N N . ARG A 1 98 ? 1.985 -14.029 -7.929 1.00 88.25 98 ARG A N 1
ATOM 782 C CA . ARG A 1 98 ? 2.703 -13.123 -7.026 1.00 88.25 98 ARG A CA 1
ATOM 783 C C . ARG A 1 98 ? 4.099 -12.849 -7.587 1.00 88.25 98 ARG A C 1
ATOM 785 O O . ARG A 1 98 ? 4.839 -13.794 -7.839 1.00 88.25 98 ARG A O 1
ATOM 792 N N . VAL A 1 99 ? 4.461 -11.575 -7.719 1.00 88.31 99 VAL A N 1
ATOM 793 C CA . VAL A 1 99 ? 5.758 -11.147 -8.273 1.00 88.31 99 VAL A CA 1
ATOM 794 C C . VAL A 1 99 ? 6.596 -10.311 -7.309 1.00 88.31 99 VAL A C 1
ATOM 796 O O . VAL A 1 99 ? 7.810 -10.291 -7.455 1.00 88.31 99 VAL A O 1
ATOM 799 N N . ALA A 1 100 ? 5.989 -9.667 -6.304 1.00 87.69 100 ALA A N 1
ATOM 800 C CA . ALA A 1 100 ? 6.740 -8.915 -5.297 1.00 87.69 100 ALA A CA 1
ATOM 801 C C . ALA A 1 100 ? 6.029 -8.846 -3.933 1.00 87.69 100 ALA A C 1
ATOM 803 O O . ALA A 1 100 ? 4.878 -9.274 -3.759 1.00 87.69 100 ALA A O 1
ATOM 804 N N . ARG A 1 101 ? 6.750 -8.322 -2.941 1.00 88.75 101 ARG A N 1
ATOM 805 C CA . ARG A 1 101 ? 6.262 -7.964 -1.606 1.00 88.75 101 ARG A CA 1
ATOM 806 C C . ARG A 1 101 ? 6.738 -6.553 -1.286 1.00 88.75 101 ARG A C 1
ATOM 808 O O . ARG A 1 101 ? 7.894 -6.259 -1.558 1.00 88.75 101 ARG A O 1
ATOM 815 N N . VAL A 1 102 ? 5.882 -5.750 -0.668 1.00 85.62 102 VAL A N 1
ATOM 816 C CA . VAL A 1 102 ? 6.267 -4.463 -0.075 1.00 85.62 102 VAL A CA 1
ATOM 817 C C . VAL A 1 102 ? 5.885 -4.485 1.402 1.00 85.62 102 VAL A C 1
ATOM 819 O O . VAL A 1 102 ? 4.867 -5.074 1.774 1.00 85.62 102 VAL A O 1
ATOM 822 N N . GLU A 1 103 ? 6.718 -3.897 2.248 1.00 86.19 103 GLU A N 1
ATOM 823 C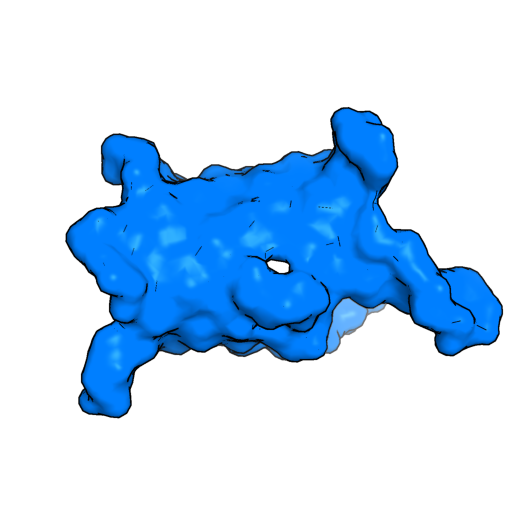 CA . GLU A 1 103 ? 6.426 -3.657 3.659 1.00 86.19 103 GLU A CA 1
ATOM 824 C C . GLU A 1 103 ? 6.869 -2.230 3.987 1.00 86.19 103 GLU A C 1
ATOM 826 O O . GLU A 1 103 ? 7.979 -1.844 3.633 1.00 86.19 103 GLU A O 1
ATOM 831 N N . LEU A 1 104 ? 5.980 -1.443 4.591 1.00 84.12 104 LEU A N 1
ATOM 832 C CA . LEU A 1 104 ? 6.214 -0.032 4.894 1.00 84.12 104 LEU A CA 1
ATOM 833 C C . LEU A 1 104 ? 5.577 0.351 6.234 1.00 84.12 104 LEU A C 1
ATOM 835 O O . LEU A 1 104 ? 4.492 -0.126 6.582 1.00 84.12 104 LEU A O 1
ATOM 839 N N . THR A 1 105 ? 6.268 1.209 6.982 1.00 83.75 105 THR A N 1
ATOM 840 C CA . THR A 1 105 ? 5.811 1.742 8.271 1.00 83.75 105 THR A CA 1
ATOM 841 C C . THR A 1 105 ? 5.454 3.209 8.096 1.00 83.75 105 THR A C 1
ATOM 843 O O . THR A 1 105 ? 6.291 4.008 7.693 1.00 83.75 105 THR A O 1
ATOM 846 N N . ILE A 1 106 ? 4.210 3.556 8.411 1.00 82.25 106 ILE A N 1
ATOM 847 C CA . ILE A 1 106 ? 3.685 4.919 8.362 1.00 82.25 106 ILE A CA 1
ATOM 848 C C . ILE A 1 106 ? 3.617 5.426 9.801 1.00 82.25 106 ILE A C 1
ATOM 850 O O . ILE A 1 106 ? 2.772 4.977 10.583 1.00 82.25 106 ILE A O 1
ATOM 854 N N . SER A 1 107 ? 4.508 6.344 10.154 1.00 76.25 107 SER A N 1
ATOM 855 C CA . SER A 1 107 ? 4.531 7.014 11.458 1.00 76.25 107 SER A CA 1
ATOM 856 C C . SER A 1 107 ? 3.942 8.430 11.344 1.00 76.25 107 SER A C 1
ATOM 858 O O . SER A 1 107 ? 4.012 9.014 10.263 1.00 76.25 107 SER A O 1
ATOM 860 N N . PRO A 1 108 ? 3.296 8.949 12.407 1.00 63.88 108 PRO A N 1
ATOM 861 C CA . PRO A 1 108 ? 2.744 10.305 12.436 1.00 63.88 108 PRO A CA 1
ATOM 862 C C . PRO A 1 108 ? 3.810 11.407 12.441 1.00 63.88 108 PRO A C 1
ATOM 864 O O . PRO A 1 108 ? 4.954 11.133 12.871 1.00 63.88 108 PRO A O 1
#

pLDDT: mean 84.86, std 10.5, range [42.69, 95.56]